Protein AF-A0A0E0HXZ4-F1 (afdb_monomer)

InterPro domains:
  IPR011257 DNA glycosylase [SSF48150] (53-125)
  IPR044298 Adenine/Thymine-DNA glycosylase [PTHR42944] (4-122)

Structure (mmCIF, N/CA/C/O backbone):
data_AF-A0A0E0HXZ4-F1
#
_entry.id   AF-A0A0E0HXZ4-F1
#
loop_
_atom_site.group_PDB
_atom_site.id
_atom_site.type_symbol
_atom_site.label_atom_id
_atom_site.label_alt_id
_atom_site.label_comp_id
_atom_site.label_asym_id
_atom_site.label_entity_id
_atom_site.label_seq_id
_atom_site.pdbx_PDB_ins_code
_atom_site.Cartn_x
_atom_site.Cartn_y
_atom_site.Cartn_z
_atom_site.occupancy
_atom_site.B_iso_or_equiv
_atom_site.auth_seq_id
_atom_site.auth_comp_id
_atom_site.auth_asym_id
_atom_site.auth_atom_id
_atom_site.pdbx_PDB_model_num
ATOM 1 N N . MET A 1 1 ? 27.433 -32.650 57.768 1.00 42.47 1 MET A N 1
ATOM 2 C CA . MET A 1 1 ? 27.850 -33.582 56.690 1.00 42.47 1 MET A CA 1
ATOM 3 C C . MET A 1 1 ? 26.642 -33.744 55.772 1.00 42.47 1 MET A C 1
ATOM 5 O O . MET A 1 1 ? 25.574 -33.934 56.314 1.00 42.47 1 MET A O 1
ATOM 9 N N . ALA A 1 2 ? 26.635 -33.589 54.453 1.00 52.53 2 ALA A N 1
ATOM 10 C CA . ALA A 1 2 ? 27.653 -33.357 53.445 1.00 52.53 2 ALA A CA 1
ATOM 11 C C . ALA A 1 2 ? 27.031 -32.487 52.330 1.00 52.53 2 ALA A C 1
ATOM 13 O O . ALA A 1 2 ? 25.823 -32.495 52.109 1.00 52.53 2 ALA A O 1
ATOM 14 N N . LYS A 1 3 ? 27.880 -31.697 51.676 1.00 53.06 3 LYS A N 1
ATOM 15 C CA . LYS A 1 3 ? 27.565 -30.804 50.555 1.00 53.06 3 LYS A CA 1
ATOM 16 C C . LYS A 1 3 ? 27.360 -31.656 49.296 1.00 53.06 3 LYS A C 1
ATOM 18 O O . LYS A 1 3 ? 28.107 -32.611 49.130 1.00 53.06 3 LYS A O 1
ATOM 23 N N . ASN A 1 4 ? 26.460 -31.285 48.384 1.00 45.59 4 ASN A N 1
ATOM 24 C CA . ASN A 1 4 ? 26.490 -31.814 47.012 1.00 45.59 4 ASN A CA 1
ATOM 25 C C . ASN A 1 4 ? 25.999 -30.765 45.992 1.00 45.59 4 ASN A C 1
ATOM 27 O O . ASN A 1 4 ? 25.291 -29.835 46.375 1.00 45.59 4 ASN A O 1
ATOM 31 N N . PRO A 1 5 ? 26.495 -30.791 44.743 1.00 55.25 5 PRO A N 1
ATOM 32 C CA . PRO A 1 5 ? 27.386 -29.736 44.276 1.00 55.25 5 PRO A CA 1
ATOM 33 C C . PRO A 1 5 ? 26.789 -28.933 43.113 1.00 55.25 5 PRO A C 1
ATOM 35 O O . PRO A 1 5 ? 25.881 -29.364 42.408 1.00 55.25 5 PRO A O 1
ATOM 38 N N . LYS A 1 6 ? 27.339 -27.732 42.910 1.00 45.44 6 LYS A N 1
ATOM 39 C CA . LYS A 1 6 ? 26.989 -26.805 41.827 1.00 45.44 6 LYS A CA 1
ATOM 40 C C . LYS A 1 6 ? 27.152 -27.464 40.453 1.00 45.44 6 LYS A C 1
ATOM 42 O O . LYS A 1 6 ? 28.242 -27.922 40.116 1.00 45.44 6 LYS A O 1
ATOM 47 N N . ALA A 1 7 ? 26.092 -27.407 39.647 1.00 50.59 7 ALA A N 1
ATOM 48 C CA . ALA A 1 7 ? 26.116 -27.746 38.230 1.00 50.59 7 ALA A CA 1
ATOM 49 C C . ALA A 1 7 ? 27.208 -26.944 37.495 1.00 50.59 7 ALA A C 1
ATOM 51 O O . ALA A 1 7 ? 27.287 -25.713 37.588 1.00 50.59 7 ALA A O 1
ATOM 52 N N . ALA A 1 8 ? 28.075 -27.672 36.797 1.00 53.78 8 ALA A N 1
ATOM 53 C CA . ALA A 1 8 ? 29.208 -27.148 36.056 1.00 53.78 8 ALA A CA 1
ATOM 54 C C . ALA A 1 8 ? 28.742 -26.278 34.875 1.00 53.78 8 ALA A C 1
ATOM 56 O O . ALA A 1 8 ? 27.943 -26.693 34.039 1.00 53.78 8 ALA A O 1
ATOM 57 N N . LYS A 1 9 ? 29.262 -25.048 34.798 1.00 57.50 9 LYS A N 1
ATOM 58 C CA . LYS A 1 9 ? 29.093 -24.152 33.646 1.00 57.50 9 LYS A CA 1
ATOM 59 C C . LYS A 1 9 ? 29.902 -24.698 32.467 1.00 57.50 9 LYS A C 1
ATOM 61 O O . LYS A 1 9 ? 31.130 -24.641 32.504 1.00 57.50 9 LYS A O 1
ATOM 66 N N . ASN A 1 10 ? 29.226 -25.142 31.408 1.00 54.97 10 ASN A N 1
ATOM 67 C CA . ASN A 1 10 ? 29.850 -25.440 30.118 1.00 54.97 10 ASN A CA 1
ATOM 68 C C . ASN A 1 10 ? 30.455 -24.159 29.520 1.00 54.97 10 ASN A C 1
ATOM 70 O O . ASN A 1 10 ? 29.768 -23.355 28.890 1.00 54.97 10 ASN A O 1
ATOM 74 N N . ARG A 1 11 ? 31.756 -23.951 29.741 1.00 55.03 11 ARG A N 1
ATOM 75 C CA . ARG A 1 11 ? 32.536 -22.912 29.064 1.00 55.03 11 ARG A CA 1
ATOM 76 C C . ARG A 1 11 ? 32.878 -23.419 27.663 1.00 55.03 11 ARG A C 1
ATOM 78 O O . ARG A 1 11 ? 33.674 -24.340 27.518 1.00 55.03 11 ARG A O 1
ATOM 85 N N . ARG A 1 12 ? 32.262 -22.826 26.636 1.00 50.94 12 ARG A N 1
ATOM 86 C CA . ARG A 1 12 ? 32.671 -22.998 25.232 1.00 50.94 12 ARG A CA 1
ATOM 87 C C . ARG A 1 12 ? 34.166 -22.658 25.092 1.00 50.94 12 ARG A C 1
ATOM 89 O O . ARG A 1 12 ? 34.562 -21.598 25.581 1.00 50.94 12 ARG A O 1
ATOM 96 N N . PRO A 1 13 ? 34.984 -23.480 24.416 1.00 53.06 13 PRO A N 1
ATOM 97 C CA . PRO A 1 13 ? 36.360 -23.111 24.118 1.00 53.06 13 PRO A CA 1
ATOM 98 C C . PRO A 1 13 ? 36.358 -22.001 23.058 1.00 53.06 13 PRO A C 1
ATOM 100 O O . PRO A 1 13 ? 35.846 -22.178 21.954 1.00 53.06 13 PRO A O 1
ATOM 103 N N . THR A 1 14 ? 36.889 -20.828 23.402 1.00 57.28 14 THR A N 1
ATOM 104 C CA . THR A 1 14 ? 37.094 -19.718 22.467 1.00 57.28 14 THR A CA 1
ATOM 105 C C . THR A 1 14 ? 38.412 -19.929 21.732 1.00 57.28 14 THR A C 1
ATOM 107 O O . THR A 1 14 ? 39.488 -19.577 22.210 1.00 57.28 14 THR A O 1
ATOM 110 N N . THR A 1 15 ? 38.356 -20.525 20.545 1.00 58.72 15 THR A N 1
ATOM 111 C CA . THR A 1 15 ? 39.526 -20.609 19.669 1.00 58.72 15 THR A CA 1
ATOM 112 C C . THR A 1 15 ? 39.835 -19.206 19.140 1.00 58.72 15 THR A C 1
ATOM 114 O O . THR A 1 15 ? 39.036 -18.605 18.418 1.00 58.72 15 THR A O 1
ATOM 117 N N . ARG A 1 16 ? 40.981 -18.640 19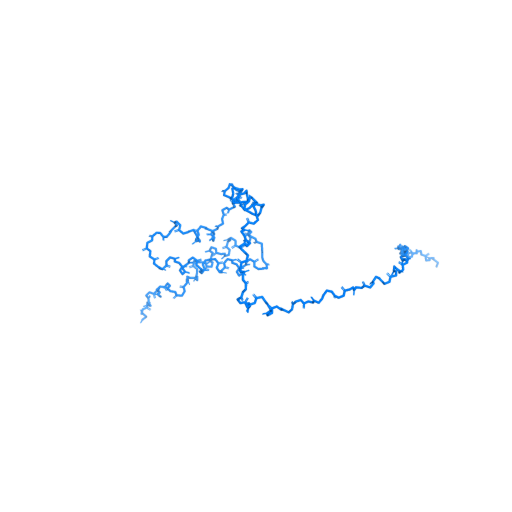.539 1.00 52.88 16 ARG A N 1
ATOM 118 C CA . ARG A 1 16 ? 41.474 -17.339 19.060 1.00 52.88 16 ARG A CA 1
ATOM 119 C C . ARG A 1 16 ? 41.861 -17.480 17.586 1.00 52.88 16 ARG A C 1
ATOM 121 O O . ARG A 1 16 ? 42.892 -18.061 17.263 1.00 52.88 16 ARG A O 1
ATOM 128 N N . ARG A 1 17 ? 41.020 -16.959 16.693 1.00 54.69 17 ARG A N 1
ATOM 129 C CA . ARG A 1 17 ? 41.308 -16.839 15.257 1.00 54.69 17 ARG A CA 1
ATOM 130 C C . ARG A 1 17 ? 42.557 -15.956 15.063 1.00 54.69 17 ARG A C 1
ATOM 132 O O . ARG A 1 17 ? 42.614 -14.884 15.673 1.00 54.69 17 ARG A O 1
ATOM 139 N N . PRO A 1 18 ? 43.554 -16.366 14.259 1.00 52.75 18 PRO A N 1
ATOM 140 C CA . PRO A 1 18 ? 44.726 -15.538 14.003 1.00 52.75 18 PRO A CA 1
ATOM 141 C C . PRO A 1 18 ? 44.317 -14.248 13.279 1.00 52.75 18 PRO A C 1
ATOM 143 O O . PRO A 1 18 ? 43.443 -14.250 12.408 1.00 52.75 18 PRO A O 1
ATOM 146 N N . ARG A 1 19 ? 44.938 -13.133 13.684 1.00 52.53 19 ARG A N 1
ATOM 147 C CA . ARG A 1 19 ? 44.741 -11.800 13.107 1.00 52.53 19 ARG A CA 1
ATOM 148 C C . ARG A 1 19 ? 45.281 -11.817 11.678 1.00 52.53 19 ARG A C 1
ATOM 150 O O . ARG A 1 19 ? 46.493 -11.818 11.492 1.00 52.53 19 ARG A O 1
ATOM 157 N N . ALA A 1 20 ? 44.385 -11.863 10.693 1.00 49.62 20 ALA A N 1
ATOM 158 C CA . ALA A 1 20 ? 44.750 -11.653 9.299 1.00 49.62 20 ALA A CA 1
ATOM 159 C C . ALA A 1 20 ? 45.471 -10.300 9.172 1.00 49.62 20 ALA A C 1
ATOM 161 O O . ALA A 1 20 ? 45.064 -9.317 9.800 1.00 49.62 20 ALA A O 1
ATOM 162 N N . ALA A 1 21 ? 46.573 -10.288 8.421 1.00 55.81 21 ALA A N 1
ATOM 163 C CA . ALA A 1 21 ? 47.347 -9.094 8.124 1.00 55.81 21 ALA A CA 1
ATOM 164 C C . ALA A 1 21 ? 46.429 -8.002 7.556 1.00 55.81 21 ALA A C 1
ATOM 166 O O . ALA A 1 21 ? 45.532 -8.293 6.764 1.00 55.81 21 ALA A O 1
ATOM 167 N N . ALA A 1 22 ? 46.634 -6.763 8.006 1.00 50.25 22 ALA A N 1
ATOM 168 C CA . ALA A 1 22 ? 45.879 -5.606 7.557 1.00 50.25 22 ALA A CA 1
ATOM 169 C C . ALA A 1 22 ? 46.045 -5.457 6.039 1.00 50.25 22 ALA A C 1
ATOM 171 O O . ALA A 1 22 ? 47.105 -5.06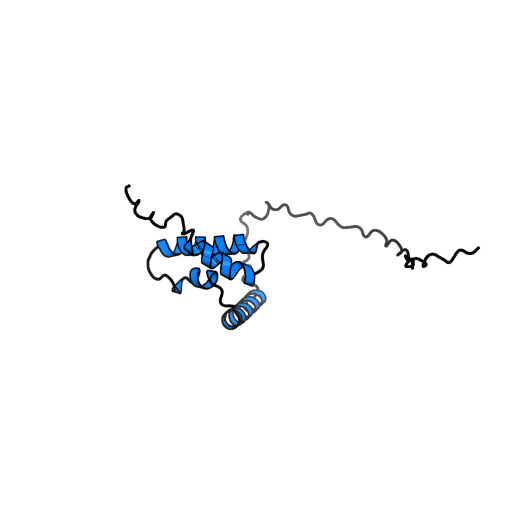1 5.562 1.00 50.25 22 ALA A O 1
ATOM 172 N N . ALA A 1 23 ? 45.004 -5.815 5.290 1.00 49.09 23 ALA A N 1
ATOM 173 C CA . ALA A 1 23 ? 44.879 -5.410 3.905 1.00 49.09 23 ALA A CA 1
ATOM 174 C C . ALA A 1 23 ? 44.791 -3.883 3.897 1.00 49.09 23 ALA A C 1
ATOM 176 O O . ALA A 1 23 ? 43.937 -3.306 4.574 1.00 49.09 23 ALA A O 1
ATOM 177 N N . THR A 1 24 ? 45.700 -3.239 3.172 1.00 43.69 24 THR A N 1
ATOM 178 C CA . THR A 1 24 ? 45.624 -1.818 2.855 1.00 43.69 24 THR A CA 1
ATOM 179 C C . THR A 1 24 ? 44.260 -1.557 2.228 1.00 43.69 24 THR A C 1
ATOM 181 O O . THR A 1 24 ? 43.996 -1.969 1.101 1.00 43.69 24 THR A O 1
ATOM 184 N N . VAL A 1 25 ? 43.366 -0.915 2.978 1.00 50.75 25 VAL A N 1
ATOM 185 C CA . VAL A 1 25 ? 42.141 -0.347 2.424 1.00 50.75 25 VAL A CA 1
ATOM 186 C C . VAL A 1 25 ? 42.602 0.831 1.580 1.00 50.75 25 VAL A C 1
ATOM 188 O O . VAL A 1 25 ? 42.892 1.903 2.105 1.00 50.75 25 VAL A O 1
ATOM 191 N N . THR A 1 26 ? 42.747 0.615 0.275 1.00 41.66 26 THR A N 1
ATOM 192 C CA . THR A 1 26 ? 42.842 1.713 -0.680 1.00 41.66 26 THR A CA 1
ATOM 193 C C . THR A 1 26 ? 41.557 2.511 -0.537 1.00 41.66 26 THR A C 1
ATOM 195 O O . THR A 1 26 ? 40.478 2.039 -0.897 1.00 41.66 26 THR A O 1
ATOM 198 N N . ALA A 1 27 ? 41.672 3.695 0.059 1.00 45.00 27 ALA A N 1
ATOM 199 C CA . ALA A 1 27 ? 40.607 4.673 0.110 1.00 45.00 27 ALA A CA 1
ATOM 200 C C . ALA A 1 27 ? 40.204 4.989 -1.335 1.00 45.00 27 ALA A C 1
ATOM 202 O O . ALA A 1 27 ? 40.898 5.711 -2.047 1.00 45.00 27 ALA A O 1
ATOM 203 N N . THR A 1 28 ? 39.102 4.394 -1.788 1.00 44.34 28 THR A N 1
ATOM 204 C CA . THR A 1 28 ? 38.368 4.937 -2.926 1.00 44.34 28 THR A CA 1
ATOM 205 C C . THR A 1 28 ? 37.832 6.259 -2.415 1.00 44.34 28 THR A C 1
ATOM 207 O O . THR A 1 28 ? 37.026 6.261 -1.484 1.00 44.34 28 THR A O 1
ATOM 210 N N . ALA A 1 29 ? 38.383 7.360 -2.930 1.00 51.31 29 ALA A N 1
ATOM 211 C CA . ALA A 1 29 ? 37.905 8.702 -2.650 1.00 51.31 29 ALA A CA 1
ATOM 212 C C . ALA A 1 29 ? 36.381 8.681 -2.778 1.00 51.31 29 ALA A C 1
ATOM 214 O O . ALA A 1 29 ? 35.849 8.347 -3.840 1.00 51.31 29 ALA A O 1
ATOM 215 N N . ALA A 1 30 ? 35.694 8.918 -1.662 1.00 49.81 30 ALA A N 1
ATOM 216 C CA . ALA A 1 30 ? 34.265 9.128 -1.684 1.00 49.81 30 ALA A CA 1
ATOM 217 C C . ALA A 1 30 ? 34.049 10.332 -2.599 1.00 49.81 30 ALA A C 1
ATOM 219 O O . ALA A 1 30 ? 34.536 11.419 -2.304 1.00 49.81 30 ALA A O 1
ATOM 220 N N . ALA A 1 31 ? 33.416 10.105 -3.746 1.00 46.25 31 ALA A N 1
ATOM 221 C CA . ALA A 1 31 ? 32.874 11.200 -4.521 1.00 46.25 31 ALA A CA 1
ATOM 222 C C . ALA A 1 31 ? 31.884 11.921 -3.600 1.00 46.25 31 ALA A C 1
ATOM 224 O O . ALA A 1 31 ? 30.905 11.314 -3.150 1.00 46.25 31 ALA A O 1
ATOM 225 N N . ASP A 1 32 ? 32.202 13.168 -3.260 1.00 48.59 32 ASP A N 1
ATOM 226 C CA . ASP A 1 32 ? 31.300 14.051 -2.539 1.00 48.59 32 ASP A CA 1
ATOM 227 C C . ASP A 1 32 ? 29.999 14.184 -3.339 1.00 48.59 32 ASP A C 1
ATOM 229 O O . ASP A 1 32 ? 29.987 14.251 -4.572 1.00 48.59 32 ASP A O 1
ATOM 233 N N . ILE A 1 33 ? 28.881 14.154 -2.618 1.00 56.06 33 ILE A N 1
ATOM 234 C CA . ILE A 1 33 ? 27.530 13.991 -3.171 1.00 56.06 33 ILE A CA 1
ATOM 235 C C . ILE A 1 33 ? 27.143 15.181 -4.077 1.00 56.06 33 ILE A C 1
ATOM 237 O O . ILE A 1 33 ? 26.267 15.047 -4.934 1.00 56.06 33 ILE A O 1
ATOM 241 N N . GLU A 1 34 ? 27.826 16.320 -3.954 1.00 55.12 34 GLU A N 1
ATOM 242 C CA . GLU A 1 34 ? 27.597 17.517 -4.765 1.00 55.12 34 GLU A CA 1
ATOM 243 C C . GLU A 1 34 ? 28.130 17.463 -6.217 1.00 55.12 34 GLU A C 1
ATOM 245 O O . GLU A 1 34 ? 27.665 18.253 -7.037 1.00 55.12 34 GLU A O 1
ATOM 250 N N . ASP A 1 35 ? 29.027 16.543 -6.599 1.00 42.72 35 ASP A N 1
ATOM 251 C CA . ASP A 1 35 ? 29.669 16.570 -7.940 1.00 42.72 35 ASP A CA 1
ATOM 252 C C . ASP A 1 35 ? 28.821 15.928 -9.068 1.00 42.72 35 ASP A C 1
ATOM 254 O O . ASP A 1 35 ? 29.193 15.890 -10.239 1.00 42.72 35 ASP A O 1
ATOM 258 N N . LEU A 1 36 ? 27.620 15.432 -8.746 1.00 52.91 36 LEU A N 1
ATOM 259 C CA . LEU A 1 36 ? 26.687 14.858 -9.730 1.00 52.91 36 LEU A CA 1
ATOM 260 C C . LEU A 1 36 ? 25.781 15.906 -10.400 1.00 52.91 36 LEU A C 1
ATOM 262 O O . LEU A 1 36 ? 25.054 15.583 -11.345 1.00 52.91 36 LEU A O 1
ATOM 266 N N . ALA A 1 37 ? 25.825 17.161 -9.949 1.00 50.47 37 ALA A N 1
ATOM 267 C CA . ALA A 1 37 ? 25.018 18.254 -10.482 1.00 50.47 37 ALA A CA 1
ATOM 268 C C . ALA A 1 37 ? 25.800 19.135 -11.479 1.00 50.47 37 ALA A C 1
ATOM 270 O O . ALA A 1 37 ? 25.883 20.346 -11.328 1.00 50.47 37 ALA A O 1
ATOM 271 N N . SER A 1 38 ? 26.247 18.507 -12.572 1.00 50.69 38 SER A N 1
ATOM 272 C CA . SER A 1 38 ? 26.560 19.124 -13.876 1.00 50.69 38 SER A CA 1
ATOM 273 C C . SER A 1 38 ? 27.844 19.961 -14.011 1.00 50.69 38 SER A C 1
ATOM 275 O O . SER A 1 38 ? 27.978 21.045 -13.449 1.00 50.69 38 SER A O 1
ATOM 277 N N . PRO A 1 39 ? 28.671 19.579 -14.999 1.00 49.28 39 PRO A N 1
ATOM 278 C CA . PRO A 1 39 ? 28.954 20.513 -16.079 1.00 49.28 39 PRO A CA 1
ATOM 279 C C . PRO A 1 39 ? 28.612 19.918 -17.448 1.00 49.28 39 PRO A C 1
ATOM 281 O O . PRO A 1 39 ? 28.815 18.740 -17.738 1.00 49.28 39 PRO A O 1
ATOM 284 N N . SER A 1 40 ? 28.076 20.781 -18.304 1.00 58.94 40 SER A N 1
ATOM 285 C CA . SER A 1 40 ? 27.825 20.566 -19.723 1.00 58.94 40 SER A CA 1
ATOM 286 C C . SER A 1 40 ? 29.002 19.885 -20.432 1.00 58.94 40 SER A C 1
ATOM 288 O O . SER A 1 40 ? 30.015 20.509 -20.730 1.00 58.94 40 SER A O 1
ATOM 290 N N . GLY A 1 41 ? 28.834 18.607 -20.756 1.00 48.41 41 GLY A N 1
ATOM 291 C CA . GLY A 1 41 ? 29.748 17.831 -21.587 1.00 48.41 41 GLY A CA 1
ATOM 292 C C . GLY A 1 41 ? 29.084 16.503 -21.915 1.00 48.41 41 GLY A C 1
ATOM 293 O O . GLY A 1 41 ? 28.790 15.741 -21.004 1.00 48.41 41 GLY A O 1
ATOM 294 N N . CYS A 1 42 ? 28.738 16.305 -23.192 1.00 47.72 42 CYS A N 1
ATOM 295 C CA . CYS A 1 42 ? 28.172 15.086 -23.783 1.00 47.72 42 CYS A CA 1
ATOM 296 C C . CYS A 1 42 ? 27.456 14.146 -22.791 1.00 47.72 42 CYS A C 1
ATOM 298 O O . CYS A 1 42 ? 28.027 13.189 -22.274 1.00 47.72 42 CYS A O 1
ATOM 300 N N . ARG A 1 43 ? 26.150 14.374 -22.586 1.00 54.84 43 ARG A N 1
ATOM 301 C CA . ARG A 1 43 ? 25.250 13.378 -21.997 1.00 54.84 43 ARG A CA 1
ATOM 302 C C . ARG A 1 43 ? 25.250 12.165 -22.926 1.00 54.84 43 ARG A C 1
ATOM 304 O O . ARG A 1 43 ? 24.416 12.076 -23.824 1.00 54.84 43 ARG A O 1
ATOM 311 N N . ALA A 1 44 ? 26.211 11.259 -22.752 1.00 53.62 44 ALA A N 1
ATOM 312 C CA . ALA A 1 44 ? 26.102 9.916 -23.276 1.00 53.62 44 ALA A CA 1
ATOM 313 C C . ALA A 1 44 ? 24.744 9.433 -22.788 1.00 53.62 44 ALA A C 1
ATOM 315 O O . ALA A 1 44 ? 24.479 9.400 -21.583 1.00 53.62 44 ALA A O 1
ATOM 316 N N . ALA A 1 45 ? 23.835 9.204 -23.729 1.00 56.66 45 ALA A N 1
ATOM 317 C CA . ALA A 1 45 ? 22.556 8.616 -23.427 1.00 56.66 45 ALA A CA 1
ATOM 318 C C . ALA A 1 45 ? 22.863 7.246 -22.825 1.00 56.66 45 ALA A C 1
ATOM 320 O O . ALA A 1 45 ? 23.068 6.273 -23.546 1.00 56.66 45 ALA A O 1
ATOM 321 N N . VAL A 1 46 ? 22.926 7.174 -21.494 1.00 58.66 46 VAL A N 1
ATOM 322 C CA . VAL A 1 46 ? 22.725 5.931 -20.765 1.00 58.66 46 VAL A CA 1
ATOM 323 C C . VAL A 1 46 ? 21.265 5.597 -21.034 1.00 58.66 46 VAL A C 1
ATOM 325 O O . VAL A 1 46 ? 20.364 5.950 -20.274 1.00 58.66 46 VAL A O 1
ATOM 328 N N . GLY A 1 47 ? 21.012 5.028 -22.216 1.00 60.00 47 GLY A N 1
ATOM 329 C CA . GLY A 1 47 ? 19.753 4.376 -22.511 1.00 60.00 47 GLY A CA 1
ATOM 330 C C . GLY A 1 47 ? 19.506 3.356 -21.405 1.00 60.00 47 GLY A C 1
ATOM 331 O O . GLY A 1 47 ? 20.471 2.869 -20.807 1.00 60.00 47 GLY A O 1
ATOM 332 N N . PRO A 1 48 ? 18.242 3.050 -21.078 1.00 62.66 48 PRO A N 1
ATOM 333 C CA . PRO A 1 48 ? 17.966 2.010 -20.106 1.00 62.66 48 PRO A CA 1
ATOM 334 C C . PRO A 1 48 ? 18.735 0.772 -20.554 1.00 62.66 48 PRO A C 1
ATOM 336 O O . PRO A 1 48 ? 18.478 0.251 -21.638 1.00 62.66 48 PRO A O 1
ATOM 339 N N . THR A 1 49 ? 19.722 0.346 -19.761 1.00 67.94 49 THR A N 1
ATOM 340 C CA . THR A 1 49 ? 20.435 -0.903 -20.005 1.00 67.94 49 THR A CA 1
ATOM 341 C C . THR A 1 49 ? 19.355 -1.946 -20.255 1.00 67.94 49 THR A C 1
ATOM 343 O O . THR A 1 49 ? 18.482 -2.116 -19.406 1.00 67.94 49 THR A O 1
ATOM 346 N N . THR A 1 50 ? 19.334 -2.578 -21.429 1.00 77.62 50 THR A N 1
ATOM 347 C CA . THR A 1 50 ? 18.220 -3.435 -21.879 1.00 77.62 50 THR A CA 1
ATOM 348 C C . THR A 1 50 ? 17.824 -4.478 -20.824 1.00 77.62 50 THR A C 1
ATOM 350 O O . THR A 1 50 ? 16.648 -4.801 -20.672 1.00 77.62 50 THR A O 1
ATOM 353 N N . ALA A 1 51 ? 18.787 -4.918 -20.007 1.00 85.06 51 ALA A N 1
ATOM 354 C CA . ALA A 1 51 ? 18.563 -5.757 -18.833 1.00 85.06 51 ALA A CA 1
ATOM 355 C C . ALA A 1 51 ? 17.636 -5.124 -17.770 1.00 85.06 51 ALA A C 1
ATOM 357 O O . ALA A 1 51 ? 16.713 -5.781 -17.301 1.00 85.06 51 ALA A O 1
ATOM 358 N N . ALA A 1 52 ? 17.820 -3.850 -17.407 1.00 89.56 52 ALA A N 1
ATOM 359 C CA . ALA A 1 52 ? 16.952 -3.149 -16.456 1.00 89.56 52 ALA A CA 1
ATOM 360 C C . ALA A 1 52 ? 15.523 -2.981 -17.000 1.00 89.56 52 ALA A C 1
ATOM 362 O O . ALA A 1 52 ? 14.553 -3.132 -16.256 1.00 89.56 52 ALA A O 1
ATOM 363 N N . ALA A 1 53 ? 15.381 -2.719 -18.304 1.00 89.44 53 ALA A N 1
ATOM 364 C CA . ALA A 1 53 ? 14.074 -2.656 -18.955 1.00 89.44 53 ALA A CA 1
ATOM 365 C C . ALA A 1 53 ? 13.361 -4.022 -18.944 1.00 89.44 53 ALA A C 1
ATOM 367 O O . ALA A 1 53 ? 12.167 -4.079 -18.649 1.00 89.44 53 ALA A O 1
ATOM 368 N N . ALA A 1 54 ? 14.094 -5.113 -19.193 1.00 91.00 54 ALA A N 1
ATOM 369 C CA . ALA A 1 54 ? 13.567 -6.475 -19.134 1.00 91.00 54 ALA A CA 1
ATOM 370 C C . ALA A 1 54 ? 13.110 -6.857 -17.715 1.00 91.00 54 ALA A C 1
ATOM 372 O O . ALA A 1 54 ? 11.972 -7.292 -17.537 1.00 91.00 54 ALA A O 1
ATOM 373 N N . VAL A 1 55 ? 13.941 -6.600 -16.696 1.00 94.88 55 VAL A N 1
ATOM 374 C CA . VAL A 1 55 ? 13.589 -6.845 -15.285 1.00 94.88 55 VAL A CA 1
ATOM 375 C C . VAL A 1 55 ? 12.366 -6.026 -14.874 1.00 94.88 55 VAL A C 1
ATOM 377 O O . VAL A 1 55 ? 11.459 -6.553 -14.233 1.00 94.88 55 VAL A O 1
ATOM 380 N N . ARG A 1 56 ? 12.287 -4.748 -15.273 1.00 95.44 56 ARG A N 1
ATOM 381 C CA . ARG A 1 56 ? 11.112 -3.906 -15.003 1.00 95.44 56 ARG A CA 1
ATOM 382 C C . ARG A 1 56 ? 9.844 -4.498 -15.617 1.00 95.44 56 ARG A C 1
ATOM 384 O O . ARG A 1 56 ? 8.822 -4.543 -14.940 1.00 95.44 56 ARG A O 1
ATOM 391 N N . ALA A 1 57 ? 9.892 -4.920 -16.879 1.00 94.00 57 ALA A N 1
ATOM 392 C CA . ALA A 1 57 ? 8.730 -5.481 -17.564 1.00 94.00 57 ALA A CA 1
ATOM 393 C C . ALA A 1 57 ? 8.245 -6.776 -16.895 1.00 94.00 57 ALA A C 1
ATOM 395 O O . ALA A 1 57 ? 7.048 -6.946 -16.667 1.00 94.00 57 ALA A O 1
ATOM 396 N N . GLU A 1 58 ? 9.170 -7.661 -16.523 1.00 95.75 58 GLU A N 1
ATOM 397 C CA . GLU A 1 58 ? 8.839 -8.903 -15.827 1.00 95.75 58 GLU A CA 1
ATOM 398 C C . GLU A 1 58 ? 8.273 -8.651 -14.424 1.00 95.75 58 GLU A C 1
ATOM 400 O O . GLU A 1 58 ? 7.255 -9.244 -14.056 1.00 95.75 58 GLU A O 1
ATOM 405 N N . LEU A 1 59 ? 8.878 -7.725 -13.673 1.00 95.75 59 LEU A N 1
ATOM 406 C CA . LEU A 1 59 ? 8.416 -7.349 -12.340 1.00 95.75 59 LEU A CA 1
ATOM 407 C C . LEU A 1 59 ? 7.013 -6.742 -12.381 1.00 95.75 59 LEU A C 1
ATOM 409 O O . LEU A 1 59 ? 6.179 -7.100 -11.553 1.00 95.75 59 LEU A O 1
ATOM 413 N N . LEU A 1 60 ? 6.737 -5.853 -13.340 1.00 94.62 60 LEU A N 1
ATOM 414 C CA . LEU A 1 60 ? 5.411 -5.253 -13.506 1.00 94.62 60 LEU A CA 1
ATOM 415 C C . LEU A 1 60 ? 4.367 -6.312 -13.866 1.00 94.62 60 LEU A C 1
ATOM 417 O O . LEU A 1 60 ? 3.325 -6.372 -13.221 1.00 94.62 60 LEU A O 1
ATOM 421 N N . ARG A 1 61 ? 4.682 -7.222 -14.797 1.00 96.06 61 ARG A N 1
ATOM 422 C CA . ARG A 1 61 ? 3.792 -8.338 -15.154 1.00 96.06 61 ARG A CA 1
ATOM 423 C C . ARG A 1 61 ? 3.468 -9.219 -13.945 1.00 96.06 61 ARG A C 1
ATOM 425 O O . ARG A 1 61 ? 2.317 -9.596 -13.742 1.00 96.06 61 ARG A O 1
ATOM 432 N N . TRP A 1 62 ? 4.475 -9.563 -13.141 1.00 96.31 62 TRP A N 1
ATOM 433 C CA . TRP A 1 62 ? 4.260 -10.339 -11.920 1.00 96.31 62 TRP A CA 1
ATOM 434 C C . TRP A 1 62 ? 3.437 -9.555 -10.893 1.00 96.31 62 TRP A C 1
ATOM 436 O O . TRP A 1 62 ? 2.529 -10.120 -10.283 1.00 96.31 62 TRP A O 1
ATOM 446 N N . TYR A 1 63 ? 3.727 -8.264 -10.722 1.00 93.94 63 TYR A N 1
ATOM 447 C CA . TYR A 1 63 ? 3.033 -7.393 -9.783 1.00 93.94 63 TYR A CA 1
ATOM 448 C C . TYR A 1 63 ? 1.549 -7.251 -10.132 1.00 93.94 63 TYR A C 1
ATOM 450 O O . TYR A 1 63 ? 0.710 -7.377 -9.244 1.00 93.94 63 TYR A O 1
ATOM 458 N N . ASP A 1 64 ? 1.204 -7.081 -11.407 1.00 91.19 64 ASP A N 1
ATOM 459 C CA . ASP A 1 64 ? -0.192 -6.984 -11.844 1.00 91.19 64 ASP A CA 1
ATOM 460 C C . ASP A 1 64 ? -0.990 -8.252 -11.506 1.00 91.19 64 ASP A C 1
ATOM 462 O O . ASP A 1 64 ? -2.149 -8.156 -11.096 1.00 91.19 64 ASP A O 1
ATOM 466 N N . ALA A 1 65 ? -0.352 -9.426 -11.590 1.00 93.62 65 ALA A N 1
ATOM 467 C CA . ALA A 1 65 ? -0.961 -10.715 -11.262 1.00 93.62 65 ALA A CA 1
ATOM 468 C C . ALA A 1 65 ? -0.976 -11.050 -9.755 1.00 93.62 65 ALA A C 1
ATOM 470 O O . ALA A 1 65 ? -1.879 -11.744 -9.297 1.00 93.62 65 ALA A O 1
ATOM 471 N N . ASN A 1 66 ? 0.012 -10.589 -8.977 1.00 94.44 66 ASN A N 1
ATOM 472 C CA . ASN A 1 66 ? 0.236 -11.031 -7.588 1.00 94.44 66 ASN A CA 1
ATOM 473 C C . ASN A 1 66 ? 0.058 -9.929 -6.533 1.00 94.44 66 ASN A C 1
ATOM 475 O O . ASN A 1 66 ? 0.256 -10.172 -5.336 1.00 94.44 66 ASN A O 1
ATOM 479 N N . ARG A 1 67 ? -0.286 -8.700 -6.932 1.00 90.44 67 ARG A N 1
ATOM 480 C CA . ARG A 1 67 ? -0.527 -7.605 -5.986 1.00 90.44 67 ARG A CA 1
ATOM 481 C C . ARG A 1 67 ? -1.642 -7.974 -5.010 1.00 90.44 67 ARG A C 1
ATOM 483 O O . ARG A 1 67 ? -2.707 -8.453 -5.386 1.00 90.44 67 ARG A O 1
ATOM 490 N N . ARG A 1 68 ? -1.405 -7.696 -3.730 1.00 91.06 68 ARG A N 1
ATOM 491 C CA . ARG A 1 68 ? -2.420 -7.854 -2.683 1.00 91.06 68 ARG A CA 1
ATOM 492 C C . ARG A 1 68 ? -3.409 -6.695 -2.732 1.00 91.06 68 ARG A C 1
ATOM 494 O O . ARG A 1 68 ? -2.992 -5.547 -2.911 1.00 91.06 68 ARG A O 1
ATOM 501 N N . ASP A 1 69 ? -4.686 -6.993 -2.509 1.00 87.75 69 ASP A N 1
ATOM 502 C CA . ASP A 1 69 ? -5.701 -5.959 -2.320 1.00 87.75 69 ASP A CA 1
ATOM 503 C C . ASP A 1 69 ? -5.517 -5.308 -0.944 1.00 87.75 69 ASP A C 1
ATOM 505 O O . ASP A 1 69 ? -5.541 -5.971 0.093 1.00 87.75 69 ASP A O 1
ATOM 509 N N . LEU A 1 70 ? -5.265 -4.001 -0.950 1.00 89.75 70 LEU A N 1
ATOM 510 C CA . LEU A 1 70 ? -5.054 -3.197 0.245 1.00 89.75 70 LEU A CA 1
ATOM 511 C C . LEU A 1 70 ? -5.892 -1.920 0.124 1.00 89.75 70 LEU A C 1
ATOM 513 O O . LEU A 1 70 ? -5.909 -1.313 -0.952 1.00 89.75 70 LEU A O 1
ATOM 517 N N . PRO A 1 71 ? -6.559 -1.465 1.202 1.00 87.19 71 PRO A N 1
ATOM 518 C CA .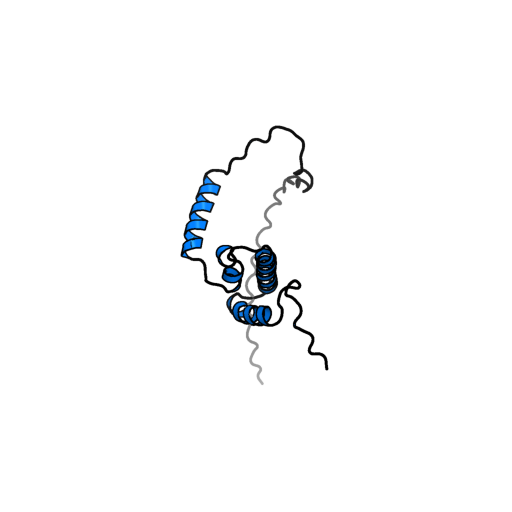 PRO A 1 71 ? -7.509 -0.353 1.125 1.00 87.19 71 PRO A CA 1
ATOM 519 C C . PRO A 1 71 ? -6.900 0.933 0.557 1.00 87.19 71 PRO A C 1
ATOM 521 O O . PRO A 1 71 ? -7.504 1.587 -0.290 1.00 87.19 71 PRO A O 1
ATOM 524 N N . TRP A 1 72 ? -5.670 1.260 0.960 1.00 87.94 72 TRP A N 1
ATOM 525 C CA . TRP A 1 72 ? -4.953 2.435 0.467 1.00 87.94 72 TRP A CA 1
ATOM 526 C C . TRP A 1 72 ? -4.544 2.320 -1.005 1.00 87.94 72 TRP A C 1
ATOM 528 O O . TRP A 1 72 ? -4.452 3.339 -1.677 1.00 87.94 72 TRP A O 1
ATOM 538 N N . ARG A 1 73 ? -4.358 1.106 -1.550 1.00 86.81 73 ARG A N 1
ATOM 539 C CA . ARG A 1 73 ? -4.093 0.911 -2.988 1.00 86.81 73 ARG A CA 1
ATOM 540 C C . ARG A 1 73 ? -5.328 1.193 -3.837 1.00 86.81 73 ARG A C 1
ATOM 542 O O . ARG A 1 73 ? -5.179 1.747 -4.916 1.00 86.81 73 ARG A O 1
ATOM 549 N N . ARG A 1 74 ? -6.522 0.852 -3.341 1.00 82.56 74 ARG A N 1
ATOM 550 C CA . ARG A 1 74 ? -7.800 1.188 -3.993 1.00 82.56 74 ARG A CA 1
ATOM 551 C C . ARG A 1 74 ? -8.094 2.682 -3.913 1.00 82.56 74 ARG A C 1
ATOM 553 O O . ARG A 1 74 ? -8.447 3.287 -4.915 1.00 82.56 74 ARG A O 1
ATOM 560 N N . ALA A 1 75 ? -7.878 3.288 -2.745 1.00 76.75 75 ALA A N 1
ATOM 561 C CA . ALA A 1 75 ? -8.020 4.734 -2.564 1.00 76.75 75 ALA A CA 1
ATOM 562 C C . ALA A 1 75 ? -7.004 5.544 -3.391 1.00 76.75 75 ALA A C 1
ATOM 564 O O . ALA A 1 75 ? -7.256 6.698 -3.724 1.00 76.75 75 ALA A O 1
ATOM 565 N N . ALA A 1 76 ? -5.860 4.939 -3.722 1.00 71.75 76 ALA A N 1
ATOM 566 C CA . ALA A 1 76 ? -4.827 5.537 -4.553 1.00 71.75 76 ALA A CA 1
ATOM 567 C C . ALA A 1 76 ? -4.910 5.152 -6.037 1.00 71.75 76 ALA A C 1
ATOM 569 O O . ALA A 1 76 ? -3.990 5.490 -6.788 1.00 71.75 76 ALA A O 1
ATOM 570 N N . ASP A 1 77 ? -5.953 4.441 -6.470 1.00 73.62 77 ASP A N 1
ATOM 571 C CA . ASP A 1 77 ? -6.122 4.077 -7.872 1.00 73.62 77 ASP A CA 1
ATOM 572 C C . ASP A 1 77 ? -6.647 5.291 -8.663 1.00 73.62 77 ASP A C 1
ATOM 574 O O . ASP A 1 77 ? -7.733 5.794 -8.359 1.00 73.62 77 ASP A O 1
ATOM 578 N N . PRO A 1 78 ? -5.907 5.795 -9.670 1.00 65.69 78 PRO A N 1
ATOM 579 C CA . PRO A 1 78 ? -6.371 6.907 -10.497 1.00 65.69 78 PRO A CA 1
ATOM 580 C C . PRO A 1 78 ? -7.669 6.587 -11.255 1.00 65.69 78 PRO A C 1
ATOM 582 O O . PRO A 1 78 ? -8.424 7.505 -11.570 1.00 65.69 78 PRO A O 1
ATOM 585 N N . ALA A 1 79 ? -7.974 5.309 -11.508 1.00 61.53 79 ALA A N 1
ATOM 586 C CA . ALA A 1 79 ? -9.219 4.906 -12.159 1.00 61.53 79 ALA A CA 1
ATOM 587 C C . ALA A 1 79 ? -10.458 5.088 -11.260 1.00 61.53 79 ALA A C 1
ATOM 589 O O . ALA A 1 79 ? -11.574 5.173 -11.769 1.00 61.53 79 ALA A O 1
ATOM 590 N N . ALA A 1 80 ? -10.284 5.189 -9.937 1.00 57.16 80 ALA A N 1
ATOM 591 C CA . ALA A 1 80 ? -11.386 5.334 -8.984 1.00 57.16 80 ALA A CA 1
ATOM 592 C C . ALA A 1 80 ? -11.932 6.775 -8.873 1.00 57.16 80 AL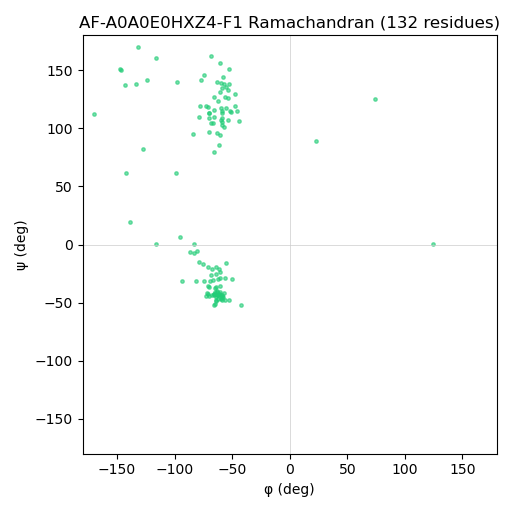A A C 1
ATOM 594 O O . ALA A 1 80 ? -12.927 6.997 -8.184 1.00 57.16 80 ALA A O 1
ATOM 595 N N . GLY A 1 81 ? -11.310 7.753 -9.546 1.00 55.00 81 GLY A N 1
ATOM 596 C CA . GLY A 1 81 ? -11.648 9.177 -9.449 1.00 55.00 81 GLY A CA 1
ATOM 597 C C . GLY A 1 81 ? -11.540 9.910 -10.785 1.00 55.00 81 GLY A C 1
ATOM 598 O O . GLY A 1 81 ? -10.742 10.831 -10.930 1.00 55.00 81 GLY A O 1
ATOM 599 N N . SER A 1 82 ? -12.333 9.503 -11.774 1.00 44.97 82 SER A N 1
ATOM 600 C CA . SER A 1 82 ? -12.411 10.188 -13.067 1.00 44.97 82 SER A CA 1
ATOM 601 C C . SER A 1 82 ? -13.101 11.556 -12.922 1.00 44.97 82 SER A C 1
ATOM 603 O O . SER A 1 82 ? -14.307 11.627 -12.695 1.00 44.97 82 SER A O 1
ATOM 605 N N . GLY A 1 83 ? -12.333 12.650 -13.042 1.00 51.75 83 GLY A N 1
ATOM 606 C CA . GLY A 1 83 ? -12.856 13.924 -13.561 1.00 51.75 83 GLY A CA 1
ATOM 607 C C . GLY A 1 83 ? -12.718 15.206 -12.725 1.00 51.75 83 GLY A C 1
ATOM 608 O O . GLY A 1 83 ? -13.166 16.246 -13.200 1.00 51.75 83 GLY A O 1
ATOM 609 N N . SER A 1 84 ? -12.118 15.221 -11.524 1.00 54.53 84 SER A N 1
ATOM 610 C CA . SER A 1 84 ? -11.928 16.491 -10.786 1.00 54.53 84 SER A CA 1
ATOM 611 C C . SER A 1 84 ? -10.605 16.555 -10.020 1.00 54.53 84 SER A C 1
ATOM 613 O O . SER A 1 84 ? -10.252 15.595 -9.339 1.00 54.53 84 SER A O 1
ATOM 615 N N . GLY A 1 85 ? -9.906 17.697 -10.066 1.00 59.78 85 GLY A N 1
ATOM 616 C CA . GLY A 1 85 ? -8.608 17.912 -9.394 1.00 59.78 85 GLY A CA 1
ATOM 617 C C . GLY A 1 85 ? -8.595 17.641 -7.880 1.00 59.78 85 GLY A C 1
ATOM 618 O O . GLY A 1 85 ? -7.540 17.409 -7.304 1.00 59.78 85 GLY A O 1
ATOM 619 N N . ARG A 1 86 ? -9.766 17.555 -7.232 1.00 62.25 86 ARG A N 1
ATOM 620 C CA . ARG A 1 86 ? -9.908 17.138 -5.823 1.00 62.25 86 ARG A CA 1
ATOM 621 C C . ARG A 1 86 ? -9.549 15.665 -5.573 1.00 62.25 86 ARG A C 1
ATOM 623 O O . ARG A 1 86 ? -9.250 15.293 -4.442 1.00 62.25 86 ARG A O 1
ATOM 630 N N . GLY A 1 87 ? -9.577 14.820 -6.606 1.00 70.62 87 GLY A N 1
ATOM 631 C CA . GLY A 1 87 ? -9.222 13.402 -6.487 1.00 70.62 87 GLY A CA 1
ATOM 632 C C . GLY A 1 87 ? -7.730 13.171 -6.222 1.00 70.62 87 GLY A C 1
ATOM 633 O O . GLY A 1 87 ? -7.367 12.232 -5.513 1.00 70.62 87 GLY A O 1
ATOM 634 N N . GLU A 1 88 ? -6.863 14.047 -6.733 1.00 78.25 88 GLU A N 1
ATOM 635 C CA . GLU A 1 88 ? -5.407 13.915 -6.602 1.00 78.25 88 GLU A CA 1
ATOM 636 C C . GLU A 1 88 ? -4.927 14.184 -5.173 1.00 78.25 88 GLU A C 1
ATOM 638 O O . GLU A 1 88 ? -4.137 13.412 -4.629 1.00 78.25 88 GLU A O 1
ATOM 643 N N . GLU A 1 89 ? -5.462 15.220 -4.525 1.00 81.12 89 GLU A N 1
ATOM 644 C CA . GLU A 1 89 ? -5.151 15.550 -3.129 1.00 81.12 89 GLU A CA 1
ATOM 645 C C . GLU A 1 89 ? -5.576 14.426 -2.176 1.00 81.12 89 GLU A C 1
ATOM 647 O O . GLU A 1 89 ? -4.822 14.022 -1.287 1.00 81.12 89 GLU A O 1
ATOM 652 N N . GLN A 1 90 ? -6.774 13.874 -2.392 1.00 82.38 90 GLN A N 1
ATOM 653 C CA . GLN A 1 90 ? -7.297 12.762 -1.603 1.00 82.38 90 GLN A CA 1
ATOM 654 C C . GLN A 1 90 ? -6.432 11.505 -1.757 1.00 82.38 90 GLN A C 1
ATOM 656 O O . GLN A 1 90 ? -6.180 10.808 -0.768 1.00 82.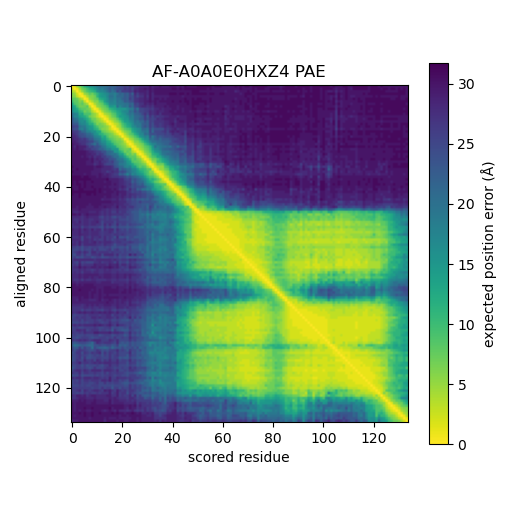38 90 GLN A O 1
ATOM 661 N N . ARG A 1 91 ? -5.953 11.230 -2.976 1.00 83.94 91 ARG A N 1
ATOM 662 C CA . ARG A 1 91 ? -5.018 10.140 -3.272 1.00 83.94 91 ARG A CA 1
ATOM 663 C C . ARG A 1 91 ? -3.678 10.349 -2.575 1.00 83.94 91 ARG A C 1
ATOM 665 O O . ARG A 1 91 ? -3.192 9.429 -1.920 1.00 83.94 91 ARG A O 1
ATOM 672 N N . ALA A 1 92 ? -3.098 11.543 -2.687 1.00 88.44 92 ALA A N 1
ATOM 673 C CA . ALA A 1 92 ? -1.832 11.872 -2.039 1.00 88.44 92 ALA A CA 1
ATOM 674 C C . ALA A 1 92 ? -1.932 11.709 -0.515 1.00 88.44 92 ALA A C 1
ATOM 676 O O . ALA A 1 92 ? -1.069 11.079 0.093 1.00 88.44 92 ALA A O 1
ATOM 677 N N . TYR A 1 93 ? -3.030 12.178 0.091 1.00 90.19 93 TYR A N 1
ATOM 678 C CA . TYR A 1 93 ? -3.303 11.988 1.515 1.00 90.19 93 TYR A CA 1
ATOM 679 C C . TYR A 1 93 ? -3.443 10.507 1.890 1.00 90.19 93 TYR A C 1
ATOM 681 O O . TYR A 1 93 ? -2.821 10.050 2.846 1.00 90.19 93 TYR A O 1
ATOM 689 N N . ALA A 1 94 ? -4.216 9.735 1.120 1.00 90.19 94 ALA A N 1
ATOM 690 C CA . ALA A 1 94 ? -4.414 8.306 1.354 1.00 90.19 94 ALA A CA 1
ATOM 691 C C . ALA A 1 94 ? -3.093 7.518 1.325 1.00 90.19 94 ALA A C 1
ATOM 693 O O . ALA A 1 94 ? -2.869 6.683 2.205 1.00 90.19 94 ALA A O 1
ATOM 694 N N . VAL A 1 95 ? -2.221 7.801 0.348 1.00 90.94 95 VAL A N 1
ATOM 695 C CA . VAL A 1 95 ? -0.884 7.195 0.250 1.00 90.94 95 VAL A CA 1
ATOM 696 C C . VAL A 1 95 ? -0.028 7.629 1.434 1.00 90.94 95 VAL A C 1
ATOM 698 O O . VAL A 1 95 ? 0.486 6.774 2.149 1.00 90.94 95 VAL A O 1
ATOM 701 N N . TRP A 1 96 ? 0.061 8.932 1.703 1.00 91.81 96 TRP A N 1
ATOM 702 C CA . TRP A 1 96 ? 0.883 9.472 2.785 1.00 91.81 96 TRP A CA 1
ATOM 703 C C . TRP A 1 96 ? 0.529 8.880 4.154 1.00 91.81 96 TRP A C 1
ATOM 705 O O . TRP A 1 96 ? 1.411 8.400 4.863 1.00 91.81 96 TRP A O 1
ATOM 715 N N . VAL A 1 97 ? -0.761 8.834 4.501 1.00 92.50 97 VAL A N 1
ATOM 716 C CA . VAL A 1 97 ? -1.224 8.223 5.755 1.00 92.50 97 VAL A CA 1
ATOM 717 C C . VAL A 1 97 ? -0.812 6.753 5.827 1.00 92.50 97 VAL A C 1
ATOM 719 O O . VAL A 1 97 ? -0.316 6.307 6.862 1.00 92.50 97 VAL A O 1
ATOM 722 N N . SER A 1 98 ? -0.990 5.998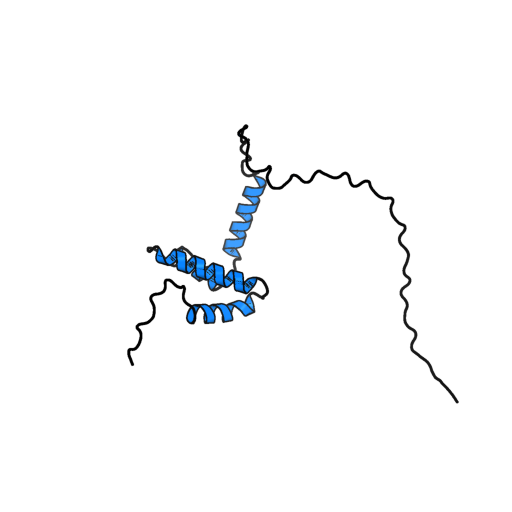 4.737 1.00 92.25 98 SER A N 1
ATOM 723 C CA . SER A 1 98 ? -0.615 4.582 4.714 1.00 92.25 98 SER A CA 1
ATOM 724 C C . SER A 1 98 ? 0.891 4.373 4.908 1.00 92.25 98 SER A C 1
ATOM 726 O O . SER A 1 98 ? 1.283 3.508 5.688 1.00 92.25 98 SER A O 1
ATOM 728 N N . GLU A 1 99 ? 1.731 5.211 4.295 1.00 93.69 99 GLU A N 1
ATOM 729 C CA . GLU A 1 99 ? 3.190 5.136 4.417 1.00 93.69 99 GLU A CA 1
ATOM 730 C C . GLU A 1 99 ? 3.667 5.474 5.829 1.00 93.69 99 GLU A C 1
ATOM 732 O O . GLU A 1 99 ? 4.494 4.755 6.387 1.00 93.69 99 GLU A O 1
ATOM 737 N N . VAL A 1 100 ? 3.111 6.526 6.443 1.00 93.25 100 VAL A N 1
ATOM 738 C CA . VAL A 1 100 ? 3.431 6.909 7.828 1.00 93.25 100 VAL A CA 1
ATOM 739 C C . VAL A 1 100 ? 3.059 5.787 8.795 1.00 93.25 100 VAL A C 1
ATOM 741 O O . VAL A 1 100 ? 3.841 5.457 9.686 1.00 93.25 100 VAL A O 1
ATOM 744 N N . MET A 1 101 ? 1.898 5.155 8.602 1.00 91.94 101 MET A N 1
ATOM 745 C CA . MET A 1 101 ? 1.491 4.019 9.427 1.00 91.94 101 MET A CA 1
ATOM 746 C C . MET A 1 101 ? 2.429 2.818 9.252 1.00 91.94 101 MET A C 1
ATOM 748 O O . MET A 1 101 ? 2.701 2.126 10.231 1.00 91.94 101 MET A O 1
ATOM 752 N N . LEU A 1 102 ? 2.946 2.571 8.044 1.00 94.81 102 LEU A N 1
ATOM 753 C CA . LEU A 1 102 ? 3.753 1.389 7.719 1.00 94.81 102 LEU A CA 1
ATOM 754 C C . LEU A 1 102 ? 5.222 1.460 8.169 1.00 94.81 102 LEU A C 1
ATOM 756 O O . LEU A 1 102 ? 5.851 0.407 8.254 1.00 94.81 102 LEU A O 1
ATOM 760 N N . GLN A 1 103 ? 5.762 2.631 8.527 1.00 93.38 103 GLN A N 1
ATOM 761 C CA . GLN A 1 103 ? 7.186 2.784 8.887 1.00 93.38 103 GLN A CA 1
ATOM 762 C C . GLN A 1 103 ? 7.660 1.873 10.036 1.00 93.38 103 GLN A C 1
ATOM 764 O O . GLN A 1 103 ? 8.831 1.505 10.087 1.00 93.38 103 GLN A O 1
ATOM 769 N N . GLN A 1 104 ? 6.777 1.500 10.968 1.00 88.06 104 GLN A N 1
ATOM 770 C CA . GLN A 1 104 ? 7.125 0.644 12.116 1.00 88.06 104 GLN A CA 1
ATOM 771 C C . GLN A 1 104 ? 6.063 -0.417 12.440 1.00 88.06 104 GLN A C 1
ATOM 773 O O . GLN A 1 104 ? 6.027 -0.954 13.548 1.00 88.06 104 GLN A O 1
ATOM 778 N N . THR A 1 105 ? 5.170 -0.739 11.502 1.00 93.94 105 THR A N 1
ATOM 779 C CA . THR A 1 105 ? 4.042 -1.646 11.767 1.00 93.94 105 THR A CA 1
ATOM 780 C C . THR A 1 105 ? 3.894 -2.728 10.697 1.00 93.94 105 THR A C 1
ATOM 782 O O . THR A 1 105 ? 4.554 -2.726 9.661 1.00 93.94 105 THR A O 1
ATOM 785 N N . ARG A 1 106 ? 3.035 -3.719 10.967 1.00 92.38 106 ARG A N 1
ATOM 786 C CA . ARG A 1 106 ? 2.748 -4.819 10.038 1.00 92.38 106 ARG A CA 1
ATOM 787 C C . ARG A 1 106 ? 1.467 -4.529 9.260 1.00 92.38 106 ARG A C 1
ATOM 789 O O . ARG A 1 106 ? 0.463 -4.144 9.856 1.00 92.38 106 ARG A O 1
ATOM 796 N N . VAL A 1 107 ? 1.471 -4.851 7.965 1.00 91.62 107 VAL A N 1
ATOM 797 C CA . VAL A 1 107 ? 0.323 -4.709 7.045 1.00 91.62 107 VAL A CA 1
ATOM 798 C C . VAL A 1 107 ? -1.025 -5.156 7.640 1.00 91.62 107 VAL A C 1
ATOM 800 O O . VAL A 1 107 ? -1.946 -4.344 7.609 1.00 91.62 107 VAL A O 1
ATOM 803 N N . PRO A 1 108 ? -1.186 -6.372 8.209 1.00 90.88 108 PRO A N 1
ATOM 804 C CA . PRO A 1 108 ? -2.493 -6.819 8.704 1.00 90.88 108 PRO A CA 1
ATOM 805 C C . PRO A 1 108 ? -3.045 -5.957 9.843 1.00 90.88 108 PRO A C 1
ATOM 807 O O . PRO A 1 108 ? -4.252 -5.808 9.954 1.00 90.88 108 PRO A O 1
ATOM 810 N N . VAL A 1 109 ? -2.177 -5.358 10.662 1.00 90.88 109 VAL A N 1
ATOM 811 C CA . VAL A 1 109 ? -2.608 -4.465 11.744 1.00 90.88 109 VAL A CA 1
ATOM 812 C C . VAL A 1 109 ? -3.096 -3.142 11.158 1.00 90.88 109 V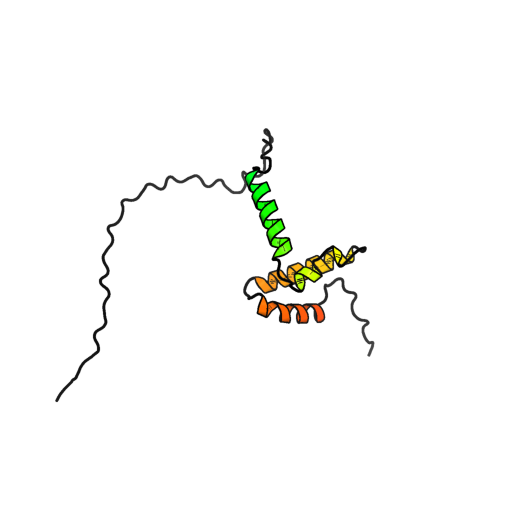AL A C 1
ATOM 814 O O . VAL A 1 109 ? -4.150 -2.644 11.536 1.00 90.88 109 VAL A O 1
ATOM 817 N N . VAL A 1 110 ? -2.364 -2.582 10.194 1.00 92.81 110 VAL A N 1
ATOM 818 C CA . VAL A 1 110 ? -2.665 -1.259 9.627 1.00 92.81 110 VAL A CA 1
ATOM 819 C C . VAL A 1 110 ? -3.976 -1.225 8.852 1.00 92.81 110 VAL A C 1
ATOM 821 O O . VAL A 1 110 ? -4.618 -0.184 8.845 1.00 92.81 110 VAL A O 1
ATOM 824 N N . VAL A 1 111 ? -4.408 -2.325 8.229 1.00 91.75 111 VAL A N 1
ATOM 825 C CA . VAL A 1 111 ? -5.647 -2.363 7.424 1.00 91.75 111 VAL A CA 1
ATOM 826 C C . VAL A 1 111 ? -6.864 -1.844 8.204 1.00 91.75 111 VAL A C 1
ATOM 828 O O . VAL A 1 111 ? -7.590 -0.971 7.711 1.00 91.75 111 VAL A O 1
ATOM 831 N N . ASP A 1 112 ? -7.046 -2.308 9.440 1.00 90.75 112 ASP A N 1
ATOM 832 C CA . ASP A 1 112 ? -8.173 -1.899 10.283 1.00 90.75 112 ASP A CA 1
ATOM 833 C C . ASP A 1 112 ? -8.019 -0.461 10.787 1.00 90.75 112 ASP A C 1
ATOM 835 O O . ASP A 1 112 ? -8.977 0.319 10.793 1.00 90.75 112 ASP A O 1
ATOM 839 N N . TYR 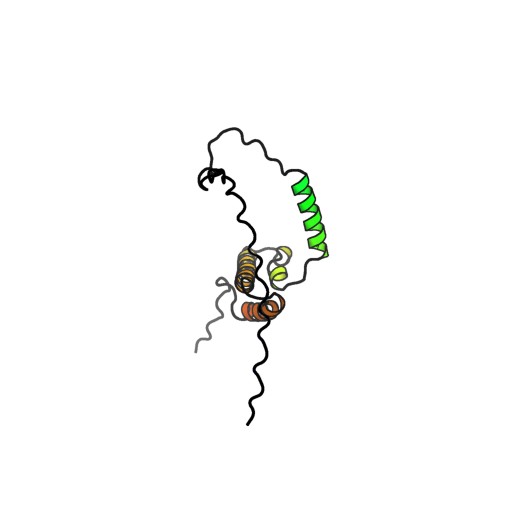A 1 113 ? -6.803 -0.086 11.194 1.00 92.94 113 TYR A N 1
ATOM 840 C CA . TYR A 1 113 ? -6.515 1.259 11.691 1.00 92.94 113 TYR A CA 1
ATOM 841 C C . TYR A 1 113 ? -6.665 2.316 10.599 1.00 92.94 113 TYR A C 1
ATOM 843 O O . TYR A 1 113 ? -7.285 3.349 10.841 1.00 92.94 113 TYR A O 1
ATOM 851 N N . TYR A 1 114 ? -6.172 2.036 9.396 1.00 92.56 114 TYR A N 1
ATOM 852 C CA . TYR A 1 114 ? -6.297 2.900 8.231 1.00 92.56 114 TYR A CA 1
ATOM 853 C C . TYR A 1 114 ? -7.768 3.165 7.902 1.00 92.56 114 TYR A C 1
ATOM 855 O O . TYR A 1 114 ? -8.176 4.316 7.767 1.00 92.56 114 TYR A O 1
ATOM 863 N N . SER A 1 115 ? -8.592 2.115 7.857 1.00 90.12 115 SER A N 1
ATOM 864 C CA . SER A 1 115 ? -10.022 2.245 7.548 1.00 90.12 115 SER A CA 1
ATOM 865 C C . SER A 1 115 ? -10.752 3.123 8.575 1.00 90.12 115 SER A C 1
ATOM 867 O O . SER A 1 115 ? -11.557 3.980 8.213 1.00 90.12 115 SER A O 1
ATOM 869 N N . ARG A 1 116 ? -10.428 2.970 9.868 1.00 91.50 116 ARG A N 1
ATOM 870 C CA . ARG A 1 116 ? -10.981 3.808 10.949 1.00 91.50 116 ARG A CA 1
ATOM 871 C C . ARG A 1 116 ? -10.457 5.243 10.906 1.00 91.50 116 ARG A C 1
ATOM 873 O O . ARG A 1 116 ? -11.203 6.166 11.224 1.00 91.50 116 ARG A O 1
ATOM 880 N N . TRP A 1 117 ? -9.191 5.427 10.540 1.00 91.94 117 TRP A N 1
ATOM 881 C CA . TRP A 1 117 ? -8.563 6.738 10.420 1.00 91.94 117 TRP A CA 1
ATOM 882 C C . TRP A 1 117 ? -9.197 7.548 9.297 1.00 91.94 117 TRP A C 1
ATOM 884 O O . TRP A 1 117 ? -9.672 8.647 9.549 1.00 91.94 117 TRP A O 1
ATOM 894 N N . MET A 1 118 ? -9.293 6.980 8.094 1.00 88.94 118 MET A N 1
ATOM 895 C CA . MET A 1 118 ? -9.866 7.667 6.932 1.00 88.94 118 MET A CA 1
ATOM 896 C C . MET A 1 118 ? -11.331 8.074 7.152 1.00 88.94 118 MET A C 1
ATOM 898 O O . MET A 1 118 ? -11.771 9.085 6.617 1.00 88.94 118 MET A O 1
ATOM 902 N N . ALA A 1 119 ? -12.078 7.334 7.980 1.00 87.75 119 ALA A N 1
ATOM 903 C CA . ALA A 1 119 ? -13.444 7.693 8.362 1.00 87.75 119 ALA A CA 1
ATOM 904 C C . ALA A 1 119 ? -13.521 8.855 9.373 1.00 87.75 119 ALA A C 1
ATOM 906 O O . ALA A 1 119 ? -14.499 9.599 9.385 1.00 87.75 119 ALA A O 1
ATOM 907 N N . ARG A 1 120 ? -12.522 8.999 10.253 1.00 88.94 120 ARG A N 1
ATOM 908 C CA . ARG A 1 120 ? -12.498 10.021 11.319 1.00 88.94 120 ARG A CA 1
ATOM 909 C C . ARG A 1 120 ? -11.765 11.295 10.906 1.00 88.94 120 ARG A C 1
ATOM 911 O O . ARG A 1 120 ? -12.100 12.372 11.388 1.00 88.94 120 ARG A O 1
ATOM 918 N N . CYS A 1 121 ? -10.768 11.155 10.043 1.00 85.69 121 CYS A N 1
ATOM 919 C CA . CYS A 1 121 ? -9.839 12.196 9.635 1.00 85.69 121 CYS A CA 1
ATOM 920 C C . CYS A 1 121 ? -9.810 12.271 8.101 1.00 85.69 121 CYS A C 1
ATOM 922 O O . CYS A 1 121 ? -8.930 11.677 7.473 1.00 85.69 121 CYS A O 1
ATOM 924 N N . PRO A 1 122 ? -10.777 12.970 7.482 1.00 81.25 122 PRO A N 1
ATOM 925 C CA . PRO A 1 122 ? -10.699 13.288 6.063 1.00 81.25 122 PRO A CA 1
ATOM 926 C C . PRO A 1 122 ? -9.563 14.299 5.799 1.00 81.25 122 PRO A C 1
ATOM 928 O O . PRO A 1 122 ? -9.091 14.953 6.737 1.00 81.25 122 PRO A O 1
ATOM 931 N N . PRO A 1 123 ? -9.101 14.448 4.542 1.00 80.94 123 PRO A N 1
ATOM 932 C CA . PRO A 1 123 ? -8.100 15.455 4.207 1.00 80.94 123 PRO A CA 1
ATOM 933 C C . PRO A 1 123 ? -8.613 16.860 4.526 1.00 80.94 123 PRO A C 1
ATOM 935 O O . PRO A 1 123 ? -9.813 17.121 4.5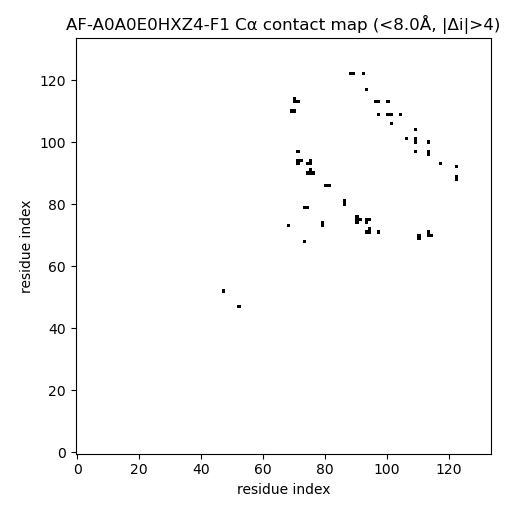45 1.00 80.94 123 PRO A O 1
ATOM 938 N N . TRP A 1 124 ? -7.685 17.788 4.736 1.00 71.69 124 TRP A N 1
ATOM 939 C CA . TRP A 1 124 ? -7.991 19.163 5.136 1.00 71.69 124 TRP A CA 1
ATOM 940 C C . TRP A 1 124 ? -8.848 19.939 4.117 1.00 71.69 124 TRP A C 1
ATOM 942 O O . TRP A 1 124 ? -9.506 20.906 4.492 1.00 71.69 124 TRP A O 1
ATOM 952 N N . THR A 1 125 ? -8.870 19.511 2.850 1.00 67.38 125 THR A N 1
ATOM 953 C CA . THR A 1 125 ? -9.702 20.103 1.789 1.00 67.38 125 THR A CA 1
ATOM 954 C C . THR A 1 125 ? -11.136 19.569 1.780 1.00 67.38 125 THR A C 1
ATOM 956 O O . THR A 1 125 ? -11.996 20.108 1.078 1.00 67.38 125 THR A O 1
ATOM 959 N N . ALA A 1 126 ? -11.437 18.550 2.596 1.00 65.44 126 ALA A N 1
ATOM 960 C CA . ALA A 1 126 ? -12.801 18.109 2.827 1.00 65.44 126 ALA A CA 1
ATOM 961 C C . ALA A 1 126 ? -13.565 19.227 3.545 1.00 65.44 126 ALA A C 1
ATOM 963 O O . ALA A 1 126 ? -13.232 19.613 4.666 1.00 65.44 126 ALA A O 1
ATOM 964 N N . SER A 1 127 ? -14.574 19.770 2.861 1.00 59.97 127 SER A N 1
ATOM 965 C CA . SER A 1 127 ? -15.393 20.876 3.358 1.00 59.97 127 SER A CA 1
ATOM 966 C C . SER A 1 127 ? -15.847 20.610 4.803 1.00 59.97 127 SER A C 1
ATOM 968 O O . SER A 1 127 ? -16.346 19.514 5.084 1.00 59.97 127 SER A O 1
ATOM 970 N N . PRO A 1 128 ? -15.660 21.568 5.732 1.00 64.69 128 PRO A N 1
ATOM 971 C CA . PRO A 1 128 ? -15.996 21.356 7.130 1.00 64.69 128 PRO A CA 1
ATOM 972 C C . PRO A 1 128 ? -17.490 21.030 7.267 1.00 64.69 128 PRO A C 1
ATOM 974 O O . PRO A 1 128 ? -18.315 21.664 6.601 1.00 64.69 128 PRO A O 1
ATOM 977 N N . PRO A 1 129 ? -17.870 20.072 8.134 1.00 63.53 129 PRO A N 1
ATOM 978 C CA . PRO A 1 129 ? -19.272 19.745 8.341 1.00 63.53 129 PRO A CA 1
ATOM 979 C C . PRO A 1 129 ? -20.033 21.001 8.789 1.00 63.53 129 PRO A C 1
ATOM 981 O O . PRO A 1 129 ? -19.473 21.820 9.531 1.00 63.53 129 PRO A O 1
ATOM 984 N N . PRO A 1 130 ? -21.300 21.179 8.365 1.00 62.91 130 PRO A N 1
ATOM 985 C CA . PRO A 1 130 ? -22.083 22.346 8.738 1.00 62.91 130 PRO A CA 1
ATOM 986 C C . PRO A 1 130 ? -22.114 22.442 10.262 1.00 62.91 130 PRO A C 1
ATOM 988 O O . PRO A 1 130 ? -22.592 21.537 10.951 1.00 62.91 130 PRO A O 1
ATOM 991 N N . ARG A 1 131 ? -21.550 23.532 10.797 1.00 75.06 131 ARG A N 1
ATOM 992 C CA . ARG A 1 131 ? -21.553 23.801 12.234 1.00 75.06 131 ARG A CA 1
ATOM 993 C C . ARG A 1 131 ? -23.013 23.848 12.670 1.00 75.06 131 ARG A C 1
ATOM 995 O O . ARG A 1 131 ? -23.721 24.789 12.317 1.00 75.06 131 ARG A O 1
ATOM 1002 N N . ARG A 1 132 ? -23.473 22.833 13.411 1.00 73.75 132 ARG A N 1
ATOM 1003 C CA . ARG A 1 132 ? -24.772 22.883 14.089 1.00 73.75 132 ARG A CA 1
ATOM 1004 C C . ARG A 1 132 ? -24.717 24.084 15.027 1.00 73.75 132 ARG A C 1
ATOM 1006 O O . ARG A 1 132 ? -24.027 24.037 16.043 1.00 73.75 132 ARG A O 1
ATOM 1013 N N . ARG A 1 133 ? -25.364 25.181 14.626 1.00 67.25 133 ARG A N 1
ATOM 1014 C CA . ARG A 1 133 ? -25.589 26.338 15.492 1.00 67.25 133 ARG A CA 1
ATOM 1015 C C . ARG A 1 133 ? -26.389 25.814 16.688 1.00 67.25 133 ARG A C 1
ATOM 1017 O O . ARG A 1 133 ? -27.442 25.212 16.484 1.00 67.25 133 ARG A O 1
ATOM 1024 N N . ARG A 1 134 ? -25.798 25.911 17.879 1.00 64.50 134 ARG A N 1
ATOM 1025 C CA . ARG A 1 134 ? -26.525 25.779 19.143 1.00 64.50 134 ARG A CA 1
ATOM 1026 C C . ARG A 1 134 ? -27.349 27.034 19.363 1.00 64.50 134 ARG A C 1
ATOM 1028 O O . ARG A 1 134 ? -26.871 28.102 18.916 1.00 64.50 134 ARG A O 1
#

Radius of gyration: 29.35 Å; Cα contacts (8 Å, |Δi|>4): 34; chains: 1; bounding box: 74×60×80 Å

pLDDT: mean 71.57, std 18.31, range [41.66, 96.31]

Mean predicted aligned error: 17.99 Å

Secondary structure (DSSP, 8-state):
-----PPP------------------------GGGGS---S--------HHHHHHHHHHHHHHHHHPPP-HHHHHT-GGGS-S-THHHHHHHHHHHHHHHHHTTS-HHHHHHHHHHHHHH---TTSPPPP----

Solvent-accessible surface area (backbone atoms only — not comparable to full-atom values): 9131 Å² total; per-residue (Å²): 138,82,89,85,80,83,82,80,79,88,74,77,83,79,80,82,75,78,82,73,77,84,72,82,76,76,77,72,76,76,76,61,84,74,77,78,75,73,75,97,65,82,82,72,78,79,60,77,56,67,68,59,52,51,52,51,54,53,50,49,57,48,42,76,75,66,62,78,94,44,73,48,60,58,59,48,36,73,83,77,48,84,85,53,81,69,44,57,58,54,21,53,49,40,43,51,53,51,52,66,59,47,76,86,52,57,71,83,64,45,58,60,52,50,58,55,41,56,74,74,55,65,61,90,84,54,76,76,74,82,78,78,80,126

Sequence (134 aa):
MAKNPKAAKNRRPTTRRPRAAAATVTATAAADIEDLASPSGCRAAVGPTTAAAAVRAELLRWYDANRRDLPWRRAADPAAGSGSGRGEEQRAYAVWVSEVMLQQTRVPVVVDYYSRWMARCPPWTASPPPRRRR

Organism: Oryza nivara (NCBI:txid4536)

Foldseek 3Di:
DDDDDDDDDPDDDDDDDDDDPDDPPPPPPPPDPPPVPDDDDDPPPPDPPVVNVVVVVVVVVVCVVDPDDAPLVCLLDPVNDPDDPVSVQQNVVSVVVLVVVPPPDDRVVVRVVSVVCCVVDPDPPPPDDPPPDD